Protein AF-A0A0P9PSZ7-F1 (afdb_monomer)

Structure (mmCIF, N/CA/C/O backbone):
data_AF-A0A0P9PSZ7-F1
#
_entry.id   AF-A0A0P9PSZ7-F1
#
loop_
_atom_site.group_PDB
_atom_site.id
_atom_site.type_symbol
_atom_site.label_atom_id
_atom_site.label_alt_id
_atom_site.label_comp_id
_atom_site.label_asym_id
_atom_site.label_entity_id
_atom_site.label_seq_id
_atom_site.pdbx_PDB_ins_code
_atom_site.Cartn_x
_atom_site.Cartn_y
_atom_site.Cartn_z
_atom_site.occupancy
_atom_site.B_iso_or_equiv
_atom_site.auth_seq_id
_atom_site.auth_comp_id
_atom_site.auth_asym_id
_atom_site.auth_atom_id
_atom_site.pdbx_PDB_model_num
ATOM 1 N N . MET A 1 1 ? -0.644 -13.601 -2.479 1.00 75.88 1 MET A N 1
ATOM 2 C CA . ME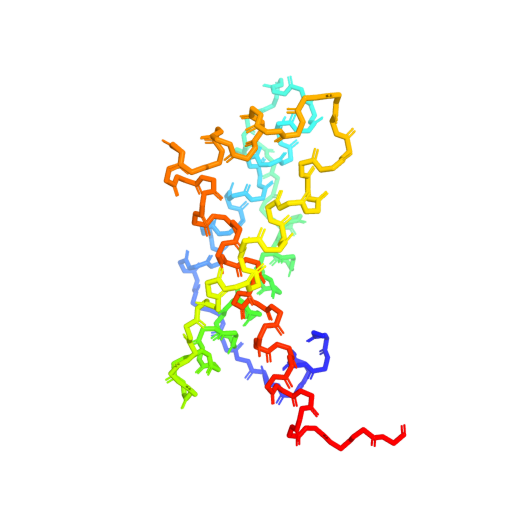T A 1 1 ? 0.078 -12.668 -3.373 1.00 75.88 1 MET A CA 1
ATOM 3 C C . MET A 1 1 ? 1.073 -13.370 -4.291 1.00 75.88 1 MET A C 1
ATOM 5 O O . MET A 1 1 ? 1.033 -13.115 -5.482 1.00 75.88 1 MET A O 1
ATOM 9 N N . ASP A 1 2 ? 1.900 -14.302 -3.814 1.00 80.56 2 ASP A N 1
ATOM 10 C CA . ASP A 1 2 ? 2.932 -14.947 -4.661 1.00 80.56 2 ASP A CA 1
ATOM 11 C C . ASP A 1 2 ? 2.366 -15.714 -5.859 1.00 80.56 2 ASP A C 1
ATOM 13 O O . ASP A 1 2 ? 2.923 -15.662 -6.952 1.00 80.56 2 ASP A O 1
ATOM 17 N N . GLY A 1 3 ? 1.197 -16.337 -5.685 1.00 81.75 3 GLY A N 1
ATOM 18 C CA . GLY A 1 3 ? 0.464 -16.949 -6.792 1.00 81.75 3 GLY A CA 1
ATOM 19 C C . GLY A 1 3 ? 0.053 -15.954 -7.886 1.00 81.75 3 GLY A C 1
ATOM 20 O O . GLY A 1 3 ? 0.066 -16.322 -9.055 1.00 81.75 3 GLY A O 1
ATOM 21 N N . LEU A 1 4 ? -0.249 -14.693 -7.542 1.00 80.06 4 LEU A N 1
ATOM 22 C CA . LEU A 1 4 ? -0.576 -13.662 -8.536 1.00 80.06 4 LEU A CA 1
ATOM 23 C C . LEU A 1 4 ? 0.635 -13.336 -9.408 1.00 80.06 4 LEU A C 1
ATOM 25 O O . LEU A 1 4 ? 0.487 -13.242 -10.620 1.00 80.06 4 LEU A O 1
ATOM 29 N N . LEU A 1 5 ? 1.822 -13.225 -8.812 1.00 84.19 5 LEU A N 1
ATOM 30 C CA . LEU A 1 5 ? 3.064 -12.976 -9.548 1.00 84.19 5 LEU A CA 1
ATOM 31 C C . LEU A 1 5 ? 3.432 -14.144 -10.462 1.00 84.19 5 LEU A C 1
ATOM 33 O O . LEU A 1 5 ? 3.732 -13.946 -11.634 1.00 84.19 5 LEU A O 1
ATOM 37 N N . ALA A 1 6 ? 3.367 -15.371 -9.940 1.00 85.06 6 ALA A N 1
ATOM 38 C CA . ALA A 1 6 ? 3.709 -16.563 -10.710 1.00 85.06 6 ALA A CA 1
ATOM 39 C C . ALA A 1 6 ? 2.747 -16.800 -11.888 1.00 85.06 6 ALA A C 1
ATOM 41 O O . ALA A 1 6 ? 3.174 -17.248 -12.950 1.00 85.06 6 ALA A O 1
ATOM 42 N N . ALA A 1 7 ? 1.457 -16.496 -11.710 1.00 85.31 7 ALA A N 1
ATOM 43 C CA . ALA A 1 7 ? 0.442 -16.659 -12.749 1.00 85.31 7 ALA A CA 1
ATOM 44 C C . ALA A 1 7 ? 0.432 -15.519 -13.783 1.00 85.31 7 ALA A C 1
ATOM 46 O O . ALA A 1 7 ? -0.085 -15.713 -14.882 1.00 85.31 7 ALA A O 1
ATOM 47 N N . ASN A 1 8 ? 0.987 -14.349 -13.449 1.00 83.25 8 ASN A N 1
ATOM 48 C CA . ASN A 1 8 ? 0.942 -13.149 -14.287 1.00 83.25 8 ASN A CA 1
ATOM 49 C C . ASN A 1 8 ? 2.351 -12.560 -14.470 1.00 83.25 8 ASN A C 1
ATOM 51 O O . ASN A 1 8 ? 2.660 -11.520 -13.883 1.00 83.25 8 ASN A O 1
ATOM 55 N N . PRO A 1 9 ? 3.219 -13.195 -15.280 1.00 83.44 9 PRO A N 1
ATOM 56 C CA . PRO A 1 9 ? 4.509 -12.613 -15.617 1.00 83.44 9 PRO A CA 1
ATOM 57 C C . PRO A 1 9 ? 4.289 -11.341 -16.444 1.00 83.44 9 PRO A C 1
ATOM 59 O O . PRO A 1 9 ? 3.752 -11.395 -17.552 1.00 83.44 9 PRO A O 1
ATOM 62 N N . ILE A 1 10 ? 4.703 -10.195 -15.905 1.00 86.94 10 ILE A N 1
ATOM 63 C CA . ILE A 1 10 ? 4.590 -8.892 -16.565 1.00 86.94 10 ILE A CA 1
ATOM 64 C C . ILE A 1 10 ? 5.948 -8.199 -16.620 1.00 86.94 10 ILE A C 1
ATOM 66 O O . ILE A 1 10 ? 6.783 -8.350 -15.732 1.00 86.94 10 ILE A O 1
ATOM 70 N N . GLU A 1 11 ? 6.180 -7.422 -17.675 1.00 88.25 11 GLU A N 1
ATOM 71 C CA . GLU A 1 11 ? 7.374 -6.585 -17.754 1.00 88.25 11 GLU A CA 1
ATOM 72 C C . GLU A 1 11 ? 7.183 -5.311 -16.933 1.00 88.25 11 GLU A C 1
ATOM 74 O O . GLU A 1 11 ? 6.215 -4.568 -17.109 1.00 88.25 11 GLU A O 1
ATOM 79 N N . VAL A 1 12 ? 8.135 -5.039 -16.041 1.00 91.62 12 VAL A N 1
ATOM 80 C CA . VAL A 1 12 ? 8.117 -3.833 -15.213 1.00 91.62 12 VAL A CA 1
ATOM 81 C C . VAL A 1 12 ? 8.705 -2.651 -15.983 1.00 91.62 12 VAL A C 1
ATOM 83 O O . VAL A 1 12 ? 9.865 -2.715 -16.402 1.00 91.62 12 VAL A O 1
ATOM 86 N N . PRO A 1 13 ? 7.979 -1.524 -16.110 1.00 94.19 13 PRO A N 1
ATOM 87 C CA . PRO A 1 13 ? 8.541 -0.306 -16.674 1.00 94.19 13 PRO A CA 1
ATOM 88 C C . PRO A 1 13 ? 9.750 0.169 -15.862 1.00 94.19 13 PRO A C 1
ATOM 90 O O . PRO A 1 13 ? 9.645 0.404 -14.656 1.00 94.19 13 PRO A O 1
ATOM 93 N N . LYS A 1 14 ? 10.888 0.379 -16.534 1.00 93.88 14 LYS A N 1
ATOM 94 C CA . LYS A 1 14 ? 12.160 0.765 -15.898 1.00 93.88 14 LYS A CA 1
ATOM 95 C C . LYS A 1 14 ? 12.029 1.975 -14.965 1.00 93.88 14 LYS A C 1
ATOM 97 O O . LYS A 1 14 ? 12.550 1.950 -13.859 1.00 93.88 14 LYS A O 1
ATOM 102 N N . ALA A 1 15 ? 11.264 2.988 -15.369 1.00 96.00 15 ALA A N 1
ATOM 103 C CA . ALA A 1 15 ? 11.029 4.174 -14.546 1.00 96.00 15 ALA A CA 1
ATOM 104 C C . ALA A 1 15 ? 10.313 3.854 -13.219 1.00 96.00 15 ALA A C 1
ATOM 106 O O . ALA A 1 15 ? 10.626 4.442 -12.187 1.00 96.00 15 ALA A O 1
ATOM 107 N N . LEU A 1 16 ? 9.359 2.915 -13.220 1.00 94.75 16 LEU A N 1
ATOM 108 C CA . LEU A 1 16 ? 8.674 2.498 -11.994 1.00 94.75 16 LEU A CA 1
ATOM 109 C C . LEU A 1 16 ? 9.604 1.687 -11.089 1.00 94.75 16 LEU A C 1
ATOM 111 O O . LEU A 1 16 ? 9.592 1.898 -9.878 1.00 94.75 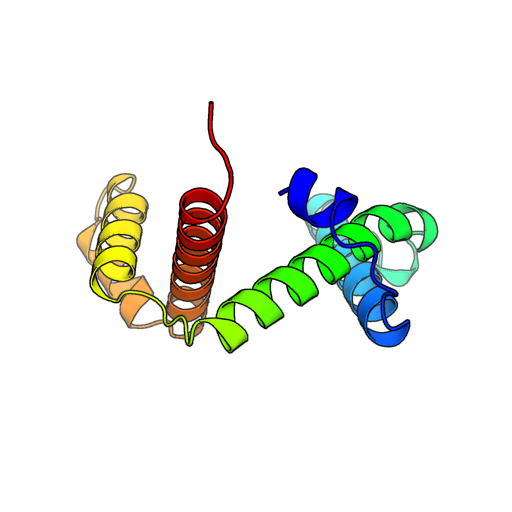16 LEU A O 1
ATOM 115 N N . LEU A 1 17 ? 10.435 0.819 -11.675 1.00 95.88 17 LEU A N 1
ATOM 116 C CA . LEU A 1 17 ? 11.452 0.069 -10.941 1.00 95.88 17 LEU A CA 1
ATOM 117 C C . LEU A 1 17 ? 12.451 1.007 -10.251 1.00 95.88 17 LEU A C 1
ATOM 119 O O . LEU A 1 17 ? 12.668 0.889 -9.050 1.00 95.88 17 LEU A O 1
ATOM 123 N N . GLU A 1 18 ? 13.014 1.969 -10.984 1.00 95.62 18 GLU A N 1
ATOM 124 C CA . GLU A 1 18 ? 13.970 2.947 -10.446 1.00 95.62 18 GLU A CA 1
ATOM 125 C C . GLU A 1 18 ? 13.358 3.786 -9.318 1.00 95.62 18 GLU A C 1
ATOM 127 O O . GLU A 1 18 ? 13.989 4.002 -8.280 1.00 95.62 18 GLU A O 1
ATOM 132 N N . ASN A 1 19 ? 12.106 4.218 -9.484 1.00 96.25 19 ASN A N 1
ATOM 133 C CA . ASN A 1 19 ? 11.381 4.939 -8.442 1.00 96.25 19 ASN A CA 1
ATOM 134 C C . ASN A 1 19 ? 11.209 4.093 -7.175 1.00 96.25 19 ASN A C 1
ATOM 136 O O . ASN A 1 19 ? 11.398 4.604 -6.070 1.00 96.25 19 ASN A O 1
ATOM 140 N 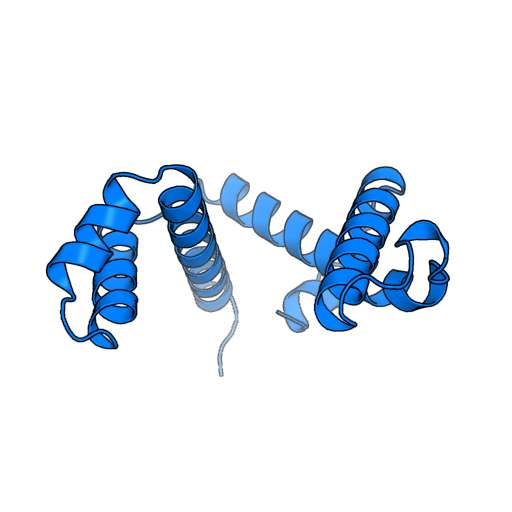N . GLU A 1 20 ? 10.879 2.809 -7.316 1.00 96.62 20 GLU A N 1
ATOM 141 C CA . GLU A 1 20 ? 10.707 1.918 -6.170 1.00 96.62 20 GLU A CA 1
ATOM 142 C C . GLU A 1 20 ? 12.037 1.577 -5.487 1.00 96.62 20 GLU A C 1
ATOM 144 O O . GLU A 1 20 ? 12.111 1.611 -4.260 1.00 96.62 20 GLU A O 1
ATOM 149 N N . VAL A 1 21 ? 13.113 1.357 -6.250 1.00 97.00 21 VAL A N 1
ATOM 150 C CA . VAL A 1 21 ? 14.475 1.211 -5.706 1.00 97.00 21 VAL A CA 1
ATOM 151 C C . VAL A 1 21 ? 14.849 2.433 -4.866 1.00 97.00 21 VAL A C 1
ATOM 153 O O . VAL A 1 21 ? 15.332 2.297 -3.741 1.00 97.00 21 VAL A O 1
ATOM 156 N N . ASN A 1 22 ? 14.582 3.641 -5.366 1.00 95.31 22 ASN A N 1
ATOM 157 C CA . ASN A 1 22 ? 14.866 4.868 -4.624 1.00 95.31 22 ASN A CA 1
ATOM 158 C C . ASN A 1 22 ? 14.021 4.986 -3.347 1.00 95.31 22 ASN A C 1
ATOM 160 O O . ASN A 1 22 ? 14.553 5.382 -2.308 1.00 95.31 22 ASN A O 1
ATOM 164 N N . ARG A 1 23 ? 12.740 4.590 -3.380 1.00 95.12 23 ARG A N 1
ATOM 165 C CA . ARG A 1 23 ? 11.899 4.529 -2.172 1.00 95.12 23 ARG A CA 1
ATOM 166 C C . ARG A 1 23 ? 12.455 3.555 -1.137 1.00 95.12 23 ARG A C 1
ATOM 168 O O . ARG A 1 23 ? 12.575 3.922 0.031 1.00 95.12 23 ARG A O 1
ATOM 175 N N . LEU A 1 24 ? 12.857 2.357 -1.559 1.00 95.12 24 LEU A N 1
ATOM 176 C CA . LEU A 1 24 ? 13.453 1.348 -0.681 1.00 95.12 24 LEU A CA 1
ATOM 177 C C . LEU A 1 24 ? 14.767 1.821 -0.051 1.00 95.12 24 LEU A C 1
ATOM 179 O O . LEU A 1 24 ? 14.981 1.617 1.142 1.00 95.12 24 LEU A O 1
ATOM 183 N N . ARG A 1 25 ? 15.617 2.521 -0.809 1.00 94.38 25 ARG A N 1
ATOM 184 C CA . ARG A 1 25 ? 16.848 3.127 -0.279 1.00 94.38 25 ARG A CA 1
ATOM 185 C C . ARG A 1 25 ? 16.562 4.161 0.806 1.00 94.38 25 ARG A C 1
ATOM 187 O O . ARG A 1 25 ? 17.214 4.148 1.847 1.00 94.38 25 ARG A O 1
ATOM 194 N N . VAL A 1 26 ? 15.587 5.046 0.583 1.00 93.38 26 VAL A N 1
ATOM 195 C CA . VAL A 1 26 ? 15.170 6.041 1.586 1.00 93.38 26 VAL A CA 1
ATOM 196 C C . VAL A 1 26 ? 14.658 5.347 2.848 1.00 93.38 26 VAL A C 1
ATOM 198 O O . VAL A 1 26 ? 15.070 5.706 3.950 1.00 93.38 26 VAL A O 1
ATOM 201 N N . GLN A 1 27 ? 13.822 4.319 2.688 1.00 91.44 27 GLN A N 1
ATOM 202 C CA . GLN A 1 27 ? 13.296 3.529 3.800 1.00 91.44 27 GLN A CA 1
ATOM 203 C C . GLN A 1 27 ? 14.420 2.844 4.593 1.00 91.44 27 GLN A C 1
ATOM 205 O O . GLN A 1 27 ? 14.435 2.907 5.821 1.00 91.44 27 GLN A O 1
ATOM 210 N N . ALA A 1 28 ? 15.390 2.238 3.905 1.00 91.44 28 ALA A N 1
ATOM 211 C CA . ALA A 1 28 ? 16.539 1.603 4.541 1.00 91.44 28 ALA A CA 1
ATOM 212 C C . ALA A 1 28 ? 17.362 2.620 5.349 1.00 91.44 28 ALA A C 1
ATOM 214 O O . ALA A 1 28 ? 17.653 2.393 6.520 1.00 91.44 28 ALA A O 1
ATOM 215 N N . VAL A 1 29 ? 17.677 3.784 4.774 1.00 92.62 29 VAL A N 1
ATOM 216 C CA . VAL A 1 29 ? 18.412 4.849 5.478 1.00 92.62 29 VAL A CA 1
ATOM 217 C C . VAL A 1 29 ? 17.701 5.299 6.755 1.00 92.62 29 VAL A C 1
ATOM 219 O O . VAL A 1 29 ? 18.355 5.490 7.782 1.00 92.62 29 VAL A O 1
ATOM 222 N N . GLN A 1 30 ? 16.375 5.447 6.713 1.00 89.31 30 GLN A N 1
ATOM 223 C CA . GLN A 1 30 ? 15.581 5.812 7.889 1.00 89.31 30 GLN A CA 1
ATOM 224 C C . GLN A 1 30 ? 15.681 4.751 8.995 1.00 89.31 30 GLN A C 1
ATOM 226 O O . GLN A 1 30 ? 15.809 5.107 10.165 1.00 89.31 30 GLN A O 1
ATOM 231 N N . GLN A 1 31 ? 15.702 3.464 8.638 1.00 87.56 31 GLN A N 1
ATOM 232 C CA . GLN A 1 31 ? 15.867 2.362 9.594 1.00 87.56 31 GLN A CA 1
ATOM 233 C C . GLN A 1 31 ? 17.272 2.310 10.213 1.00 87.56 31 GLN A C 1
ATOM 235 O O . GLN A 1 31 ? 17.408 1.988 11.391 1.00 87.56 31 GLN A O 1
ATOM 240 N N . PHE A 1 32 ? 18.313 2.668 9.455 1.00 84.19 32 PHE A N 1
ATOM 241 C CA . PHE A 1 32 ? 19.705 2.699 9.927 1.00 84.19 32 PHE A CA 1
ATOM 242 C C . PHE A 1 32 ? 20.111 4.023 10.605 1.00 84.19 32 PHE A C 1
ATOM 244 O O . PHE A 1 32 ? 21.295 4.252 10.860 1.00 84.19 32 PHE A O 1
ATOM 251 N N . GLY A 1 33 ? 19.153 4.904 10.916 1.00 78.00 33 GLY A N 1
ATOM 252 C CA . GLY A 1 33 ? 19.401 6.125 11.690 1.00 78.00 33 GLY A CA 1
ATOM 253 C C . GLY A 1 33 ? 19.965 7.306 10.891 1.00 78.00 33 GLY A C 1
ATOM 254 O O . GLY A 1 33 ? 20.536 8.215 11.484 1.00 78.00 33 GLY A O 1
ATOM 255 N N . GLY A 1 34 ? 19.822 7.321 9.561 1.00 77.31 34 GLY A N 1
ATOM 256 C CA . GLY A 1 34 ? 20.026 8.527 8.744 1.00 77.31 34 GLY A CA 1
ATOM 257 C C . GLY A 1 34 ? 21.476 8.951 8.470 1.00 77.31 34 GLY A C 1
ATOM 258 O O . GLY A 1 34 ? 21.689 9.949 7.788 1.00 77.31 34 GLY A O 1
ATOM 259 N N . ASN A 1 35 ? 22.475 8.208 8.955 1.00 82.31 35 ASN A N 1
ATOM 260 C CA . ASN A 1 35 ? 23.895 8.561 8.783 1.00 82.31 35 ASN A CA 1
ATOM 261 C C . ASN A 1 35 ? 24.463 8.260 7.382 1.00 82.31 35 ASN A C 1
ATOM 263 O O . ASN A 1 35 ? 25.589 8.654 7.080 1.00 82.31 35 ASN A O 1
ATOM 267 N N . ILE A 1 36 ? 23.710 7.555 6.537 1.00 85.62 36 ILE A N 1
ATOM 268 C CA . ILE A 1 36 ? 24.093 7.182 5.170 1.00 85.62 36 ILE A CA 1
ATOM 269 C C . ILE A 1 36 ? 23.104 7.846 4.216 1.00 85.62 36 ILE A C 1
ATOM 271 O O . ILE A 1 36 ? 21.908 7.877 4.498 1.00 85.62 36 ILE A O 1
ATOM 275 N N . LYS A 1 37 ? 23.569 8.380 3.084 1.00 88.38 37 LYS A N 1
ATOM 276 C CA . LYS A 1 37 ? 22.650 8.920 2.075 1.00 88.38 37 LYS A CA 1
ATOM 277 C C . LYS A 1 37 ? 22.062 7.788 1.212 1.00 88.38 37 LYS A C 1
ATOM 279 O O . LYS A 1 37 ? 22.778 6.831 0.921 1.00 88.38 37 LYS A O 1
ATOM 284 N N . PRO A 1 38 ? 20.796 7.876 0.761 1.00 87.44 38 PRO A N 1
ATOM 285 C CA . PRO A 1 38 ? 20.144 6.795 0.007 1.00 87.44 38 PRO A CA 1
ATOM 286 C C . PRO A 1 38 ? 20.892 6.351 -1.258 1.00 87.44 38 PRO A C 1
ATOM 288 O O . PRO A 1 38 ? 20.913 5.168 -1.583 1.00 87.44 38 PRO A O 1
ATOM 291 N N . ASP A 1 39 ? 21.535 7.286 -1.955 1.00 89.12 39 ASP A N 1
ATOM 292 C CA . ASP A 1 39 ? 22.331 7.063 -3.166 1.00 89.12 39 ASP A CA 1
ATOM 293 C C . ASP A 1 39 ? 23.624 6.271 -2.918 1.00 89.12 39 ASP A C 1
ATOM 295 O O . ASP A 1 39 ? 24.170 5.684 -3.849 1.00 89.12 39 ASP A O 1
ATOM 299 N N . GLN A 1 40 ? 24.094 6.211 -1.669 1.00 89.19 40 GLN A N 1
ATOM 300 C CA . GLN A 1 40 ? 25.272 5.431 -1.284 1.00 89.19 40 GLN A CA 1
ATOM 301 C C . GLN A 1 40 ? 24.970 3.935 -1.123 1.00 89.19 40 GLN A C 1
ATOM 303 O O . GLN A 1 40 ? 25.900 3.133 -1.049 1.00 89.19 40 GLN A O 1
ATOM 308 N N . LEU A 1 41 ? 23.693 3.545 -1.061 1.00 89.81 41 LEU A N 1
ATOM 309 C CA . LEU A 1 41 ? 23.292 2.144 -1.005 1.00 89.81 41 LEU A CA 1
ATOM 310 C C . LEU A 1 41 ? 23.202 1.579 -2.435 1.00 89.81 41 LEU A C 1
ATOM 312 O O . LEU A 1 41 ? 22.459 2.140 -3.242 1.00 89.81 41 LEU A O 1
ATOM 316 N N . PRO A 1 42 ? 23.899 0.482 -2.784 1.00 93.00 42 PRO A N 1
ATOM 317 C CA . PRO A 1 42 ? 23.829 -0.110 -4.126 1.00 93.00 42 PRO A CA 1
ATOM 318 C C . PRO A 1 42 ? 22.389 -0.440 -4.548 1.00 93.00 42 PRO A C 1
ATOM 320 O O . PRO A 1 42 ? 21.586 -0.876 -3.723 1.00 93.00 42 PRO A O 1
ATOM 323 N N . ALA A 1 43 ? 22.038 -0.170 -5.809 1.00 91.56 43 ALA A N 1
ATOM 324 C CA . ALA A 1 43 ? 20.665 -0.322 -6.315 1.00 91.56 43 ALA A CA 1
ATOM 325 C C . ALA A 1 43 ? 20.269 -1.796 -6.367 1.00 91.56 43 ALA A C 1
ATOM 327 O O . ALA A 1 43 ? 19.149 -2.158 -6.016 1.00 91.56 43 ALA A O 1
ATOM 328 N N . GLU A 1 44 ? 21.240 -2.627 -6.729 1.00 93.38 44 GLU A N 1
ATOM 329 C CA . GLU A 1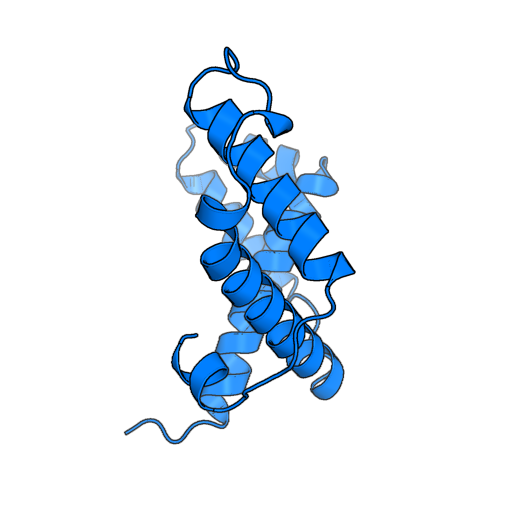 44 ? 21.157 -4.065 -6.937 1.00 93.38 44 GLU A CA 1
ATOM 330 C C . GLU A 1 44 ? 20.656 -4.794 -5.683 1.00 93.38 44 GLU A C 1
ATOM 332 O O . GLU A 1 44 ? 20.010 -5.832 -5.785 1.00 93.38 44 GLU A O 1
ATOM 337 N N . LEU A 1 45 ? 20.885 -4.222 -4.493 1.00 93.38 45 LEU A N 1
ATOM 338 C CA . LEU A 1 45 ? 20.363 -4.750 -3.228 1.00 93.38 45 LEU A CA 1
ATOM 339 C C . LEU A 1 45 ? 18.834 -4.676 -3.133 1.00 93.38 45 LEU A C 1
ATOM 341 O O . LEU A 1 45 ? 18.232 -5.418 -2.361 1.00 93.38 45 LEU A O 1
ATOM 345 N N . PHE A 1 46 ? 18.211 -3.772 -3.888 1.00 95.75 46 PHE A N 1
ATOM 346 C CA . PHE A 1 46 ? 16.781 -3.486 -3.832 1.00 95.75 46 PHE A CA 1
ATOM 347 C C . PHE A 1 46 ? 16.049 -3.860 -5.118 1.00 95.75 46 PHE A C 1
ATOM 349 O O . PHE A 1 46 ? 14.824 -3.876 -5.103 1.00 95.75 46 PHE A O 1
ATOM 356 N N . GLU A 1 47 ? 16.751 -4.155 -6.215 1.00 94.06 47 GLU A N 1
ATOM 357 C CA . GLU A 1 47 ? 16.134 -4.378 -7.528 1.00 94.06 47 GLU A CA 1
ATOM 358 C C . GLU A 1 47 ? 15.095 -5.503 -7.522 1.00 94.06 47 GLU A C 1
ATOM 360 O O . GLU A 1 47 ? 13.981 -5.291 -7.994 1.00 94.06 47 GLU A O 1
ATOM 365 N N . GLU A 1 48 ? 15.399 -6.670 -6.945 1.00 93.69 48 GLU A N 1
ATOM 366 C CA . GLU A 1 48 ? 14.429 -7.774 -6.900 1.00 93.69 48 GLU A CA 1
ATOM 367 C C . GLU A 1 48 ? 13.195 -7.430 -6.060 1.00 93.69 48 GLU A C 1
ATOM 369 O O . GLU A 1 48 ? 12.058 -7.677 -6.470 1.00 93.69 48 GLU A O 1
ATOM 374 N N . GLN A 1 49 ? 13.405 -6.820 -4.891 1.00 94.38 49 GLN A N 1
ATOM 375 C CA . GLN A 1 49 ? 12.307 -6.410 -4.019 1.00 94.38 49 GLN A CA 1
ATOM 376 C C . GLN A 1 49 ? 11.453 -5.322 -4.681 1.00 94.38 49 GLN A C 1
ATOM 378 O O . GLN A 1 49 ? 10.223 -5.390 -4.635 1.00 94.38 49 GLN A O 1
ATOM 383 N N . ALA A 1 50 ? 12.095 -4.336 -5.305 1.00 95.56 50 ALA A N 1
ATOM 384 C CA . ALA A 1 50 ? 11.442 -3.259 -6.029 1.00 95.56 50 ALA A CA 1
ATOM 385 C C . ALA A 1 50 ? 10.621 -3.811 -7.192 1.00 95.56 50 ALA A C 1
ATOM 387 O O . ALA A 1 50 ? 9.445 -3.476 -7.327 1.00 95.56 50 ALA A O 1
ATOM 388 N N . LYS A 1 51 ? 11.206 -4.715 -7.985 1.00 94.44 51 LYS A N 1
ATOM 389 C CA . LYS A 1 51 ? 10.528 -5.378 -9.098 1.00 94.44 51 LYS A CA 1
ATOM 390 C C . LYS A 1 51 ? 9.270 -6.086 -8.614 1.00 94.44 51 LYS A C 1
ATOM 392 O O . LYS A 1 51 ? 8.187 -5.777 -9.099 1.00 94.44 51 LYS A O 1
ATOM 397 N N . ARG A 1 52 ? 9.387 -6.924 -7.581 1.00 92.94 52 ARG A N 1
ATOM 398 C CA . ARG A 1 52 ? 8.251 -7.643 -6.990 1.00 92.94 52 ARG A CA 1
ATOM 399 C C . ARG A 1 52 ? 7.135 -6.705 -6.521 1.00 92.94 52 ARG A C 1
ATOM 401 O O . ARG A 1 52 ? 5.960 -6.993 -6.737 1.00 92.94 52 ARG A O 1
ATOM 408 N N . ARG A 1 53 ? 7.484 -5.583 -5.881 1.00 93.69 53 ARG A N 1
ATOM 409 C CA . ARG A 1 53 ? 6.508 -4.582 -5.415 1.00 93.69 53 ARG A CA 1
ATOM 410 C C . ARG A 1 53 ? 5.807 -3.876 -6.567 1.00 93.69 53 ARG A C 1
ATOM 412 O O . ARG A 1 53 ? 4.593 -3.705 -6.515 1.00 93.69 53 ARG A O 1
ATOM 419 N N . VAL A 1 54 ? 6.549 -3.487 -7.602 1.00 94.88 54 VAL A N 1
ATOM 420 C CA . VAL A 1 54 ? 5.956 -2.839 -8.774 1.00 94.88 54 VAL A CA 1
ATOM 421 C C . VAL A 1 54 ? 5.055 -3.812 -9.530 1.00 94.88 54 VAL A C 1
ATOM 423 O O . VAL A 1 54 ? 3.945 -3.431 -9.886 1.00 94.88 54 VAL A O 1
ATOM 426 N N . GLU A 1 55 ? 5.473 -5.065 -9.722 1.00 93.50 55 GLU A N 1
ATOM 427 C CA . GLU A 1 55 ? 4.642 -6.085 -10.373 1.00 93.50 55 GLU A CA 1
ATOM 428 C C . GLU A 1 55 ? 3.322 -6.293 -9.627 1.00 93.50 55 GLU A C 1
ATOM 430 O O . GLU A 1 55 ? 2.252 -6.199 -10.227 1.00 93.50 55 GLU A O 1
ATOM 435 N N . LEU A 1 56 ? 3.382 -6.497 -8.306 1.00 91.31 56 LEU A N 1
ATOM 436 C CA . LEU A 1 56 ? 2.180 -6.629 -7.481 1.00 91.31 56 LEU A CA 1
ATOM 437 C C . LEU A 1 56 ? 1.295 -5.388 -7.571 1.00 91.31 56 LEU A C 1
ATOM 439 O O . LEU A 1 56 ? 0.094 -5.523 -7.783 1.00 91.31 56 LEU A O 1
ATOM 443 N N . GLY A 1 57 ? 1.875 -4.192 -7.457 1.00 91.12 57 GLY A N 1
ATOM 444 C CA . GLY A 1 57 ? 1.126 -2.941 -7.541 1.00 91.12 57 GLY A CA 1
ATOM 445 C C . GLY A 1 57 ? 0.397 -2.778 -8.877 1.00 91.12 57 GLY A C 1
ATOM 446 O O . GLY A 1 5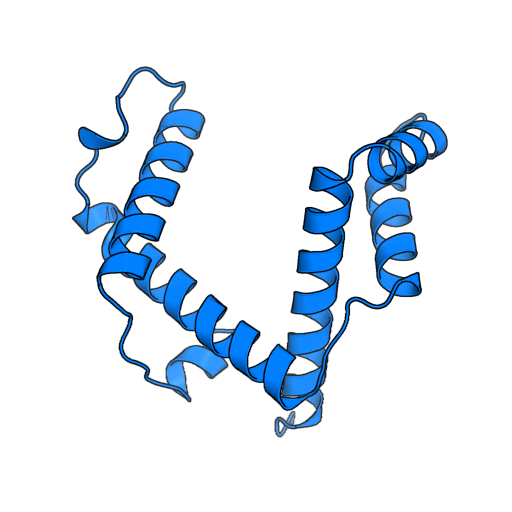7 ? -0.755 -2.351 -8.894 1.00 91.12 57 GLY A O 1
ATOM 447 N N . LEU A 1 58 ? 1.027 -3.169 -9.988 1.00 92.69 58 LEU A N 1
ATOM 448 C CA . LEU A 1 58 ? 0.413 -3.136 -11.318 1.00 92.69 58 LEU A CA 1
ATOM 449 C C . LEU A 1 58 ? -0.730 -4.149 -11.451 1.00 92.69 58 LEU A C 1
ATOM 451 O O . LEU A 1 58 ? -1.791 -3.797 -11.964 1.00 92.69 58 LEU A O 1
ATOM 455 N N . ILE A 1 59 ? -0.544 -5.377 -10.957 1.00 91.00 59 ILE A N 1
ATOM 456 C CA . ILE A 1 59 ? -1.591 -6.410 -10.969 1.00 91.00 59 ILE A CA 1
ATOM 457 C C . ILE A 1 59 ? -2.785 -5.961 -10.120 1.00 91.00 59 ILE A C 1
ATOM 459 O O . ILE A 1 59 ? -3.921 -6.007 -10.585 1.00 91.00 59 ILE A O 1
ATOM 463 N N . VAL A 1 60 ? -2.537 -5.487 -8.897 1.00 90.56 60 VAL A N 1
ATOM 464 C CA . VAL A 1 60 ? -3.578 -4.985 -7.987 1.00 90.56 60 VAL A CA 1
ATOM 465 C C . VAL A 1 60 ? -4.331 -3.820 -8.627 1.00 90.56 60 VAL A C 1
ATOM 467 O O . VAL A 1 60 ? -5.560 -3.835 -8.646 1.00 90.56 60 VAL A O 1
ATOM 470 N N . ALA A 1 61 ? -3.623 -2.848 -9.209 1.00 91.62 61 ALA A N 1
ATOM 471 C CA . ALA A 1 61 ? -4.244 -1.710 -9.885 1.00 91.62 61 ALA A CA 1
ATOM 472 C C . ALA A 1 61 ? -5.133 -2.140 -11.062 1.00 91.62 61 ALA A C 1
ATOM 474 O O . ALA A 1 61 ? -6.217 -1.584 -11.252 1.00 91.62 61 ALA A O 1
ATOM 475 N N . GLU A 1 62 ? -4.709 -3.144 -11.831 1.00 91.81 62 GLU A N 1
ATOM 476 C CA . GLU A 1 62 ? -5.515 -3.681 -12.926 1.00 91.81 62 GLU A CA 1
ATOM 477 C C . GLU A 1 62 ? -6.760 -4.414 -12.408 1.00 91.81 62 GLU A C 1
ATOM 479 O O . GLU A 1 62 ? -7.841 -4.212 -12.954 1.00 91.81 62 GLU A O 1
ATOM 484 N N . VAL A 1 63 ? -6.667 -5.181 -11.315 1.00 91.88 63 VAL A N 1
ATOM 485 C CA . VAL A 1 63 ? -7.841 -5.813 -10.682 1.00 91.88 63 VAL A CA 1
ATOM 486 C C . VAL A 1 63 ? -8.824 -4.754 -10.177 1.00 91.88 63 VAL A C 1
ATOM 488 O O . VAL A 1 63 ? -10.012 -4.831 -10.487 1.00 91.88 63 VAL A O 1
ATOM 491 N N . VAL A 1 64 ? -8.345 -3.727 -9.465 1.00 93.44 64 VAL A N 1
ATOM 492 C CA . VAL A 1 64 ? -9.180 -2.599 -9.011 1.00 9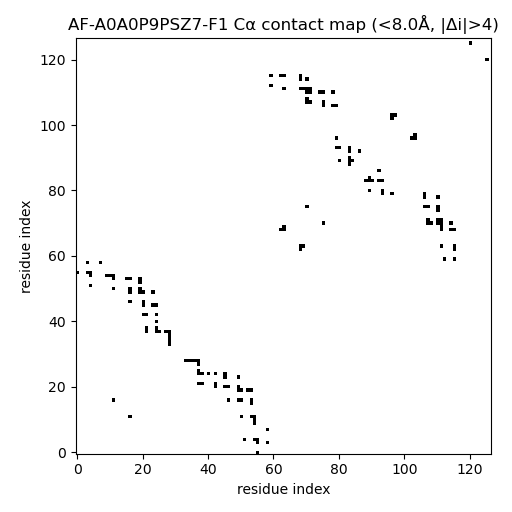3.44 64 VAL A CA 1
ATOM 493 C C . VAL A 1 64 ? -9.936 -1.986 -10.183 1.00 93.44 64 VAL A C 1
ATOM 495 O O . VAL A 1 64 ? -11.148 -1.796 -10.108 1.00 93.44 64 VAL A O 1
ATOM 498 N N . LYS A 1 65 ? -9.235 -1.719 -11.287 1.00 94.06 65 LYS A N 1
ATOM 499 C CA . LYS A 1 65 ? -9.821 -1.126 -12.488 1.00 94.06 65 LYS A CA 1
ATOM 500 C C . LYS A 1 65 ? -10.830 -2.054 -13.168 1.00 94.06 65 LYS A C 1
ATOM 502 O O . LYS A 1 65 ? -11.896 -1.590 -13.561 1.00 94.06 65 LYS A O 1
ATOM 507 N N . GLN A 1 66 ? -10.512 -3.338 -13.326 1.00 93.50 66 GLN A N 1
ATOM 508 C CA . GLN A 1 66 ? -11.380 -4.305 -14.007 1.00 93.50 66 GLN A CA 1
ATOM 509 C C . GLN A 1 66 ? -12.694 -4.550 -13.263 1.00 93.50 66 GLN A C 1
ATOM 511 O O . GLN A 1 66 ? -13.718 -4.782 -13.905 1.00 93.50 66 GLN A O 1
ATOM 516 N N . PHE A 1 67 ? -12.674 -4.485 -11.931 1.00 93.31 67 PHE A N 1
ATOM 517 C CA . PHE A 1 67 ? -13.845 -4.734 -11.089 1.00 93.31 67 PHE A CA 1
ATOM 518 C C . PHE A 1 67 ? -14.471 -3.459 -10.498 1.00 93.31 67 PHE A C 1
ATOM 520 O O . PHE A 1 67 ? -15.368 -3.576 -9.669 1.00 93.31 67 PHE A O 1
ATOM 527 N N . ASP A 1 68 ? -14.029 -2.266 -10.925 1.00 94.12 68 ASP A N 1
ATOM 528 C CA . ASP A 1 68 ? -14.439 -0.951 -10.383 1.00 94.12 68 ASP A CA 1
ATOM 529 C C . ASP A 1 68 ? -14.442 -0.926 -8.843 1.00 94.12 68 ASP A C 1
ATOM 531 O O . ASP A 1 68 ? -15.381 -0.450 -8.197 1.00 94.12 68 ASP A O 1
ATOM 535 N N . LEU A 1 69 ? -13.395 -1.497 -8.238 1.00 95.12 69 LEU A N 1
ATOM 536 C CA . LEU A 1 69 ? -13.305 -1.593 -6.787 1.00 95.12 69 LEU A CA 1
ATOM 537 C C . LEU A 1 69 ? -13.080 -0.207 -6.191 1.00 95.12 69 LEU A C 1
ATOM 539 O O . LEU A 1 69 ? -12.213 0.558 -6.619 1.00 95.12 69 LEU A O 1
ATOM 543 N N . LY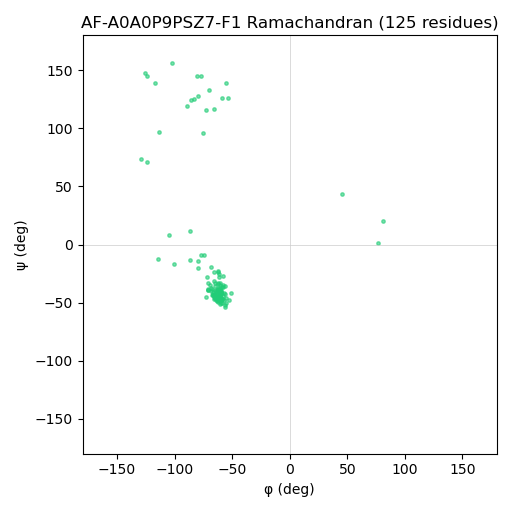S A 1 70 ? -13.853 0.094 -5.152 1.00 95.06 70 LYS A N 1
ATOM 544 C CA . LYS A 1 70 ? -13.709 1.295 -4.333 1.00 95.06 70 LYS A CA 1
ATOM 545 C C . LYS A 1 70 ? -13.538 0.861 -2.882 1.00 95.06 70 LYS A C 1
ATOM 547 O O . LYS A 1 70 ? -14.164 -0.136 -2.505 1.00 95.06 70 LYS A O 1
ATOM 552 N N . PRO A 1 71 ? -12.723 1.585 -2.092 1.00 94.44 71 PRO A N 1
ATOM 553 C CA . PRO A 1 71 ? -12.614 1.321 -0.667 1.00 94.44 71 PRO A CA 1
ATOM 554 C C . PRO A 1 71 ? -14.006 1.339 -0.035 1.00 94.44 71 PRO A C 1
ATOM 556 O O . PRO A 1 71 ? -14.753 2.302 -0.208 1.00 94.44 71 PRO A O 1
ATOM 559 N N . ASP A 1 72 ? -14.356 0.269 0.667 1.00 97.06 72 ASP A N 1
ATOM 560 C CA . ASP A 1 72 ? -15.603 0.192 1.414 1.00 97.06 72 ASP A CA 1
ATOM 561 C C . ASP A 1 72 ? -15.509 1.084 2.661 1.00 97.06 72 ASP A C 1
ATOM 563 O O . ASP A 1 72 ? -14.699 0.847 3.559 1.00 97.06 72 ASP A O 1
ATOM 567 N N . ASP A 1 73 ? -16.342 2.125 2.724 1.00 95.62 73 ASP A N 1
ATOM 568 C CA . ASP A 1 73 ? -16.316 3.102 3.818 1.00 95.62 73 ASP A CA 1
ATOM 569 C C . ASP A 1 73 ? -16.619 2.484 5.196 1.00 95.62 73 ASP A C 1
ATOM 571 O O . ASP A 1 73 ? -16.154 2.999 6.220 1.00 95.62 73 ASP A O 1
ATOM 575 N N . ALA A 1 74 ? -17.391 1.393 5.253 1.00 97.19 74 ALA A N 1
ATOM 576 C CA . ALA A 1 74 ? -17.671 0.695 6.502 1.00 97.19 74 ALA A CA 1
ATOM 577 C C . ALA A 1 74 ? -16.433 -0.074 6.978 1.00 97.19 74 ALA A C 1
ATOM 579 O O . ALA A 1 74 ? -16.054 0.080 8.140 1.00 97.19 74 ALA A O 1
ATOM 580 N N . ARG A 1 75 ? -15.744 -0.792 6.080 1.00 97.44 75 ARG A N 1
ATOM 581 C CA . ARG A 1 75 ? -14.461 -1.454 6.391 1.00 97.44 75 ARG A CA 1
ATOM 582 C C . ARG A 1 75 ? -13.376 -0.450 6.773 1.00 97.44 75 ARG A C 1
ATOM 584 O O . ARG A 1 75 ? -12.631 -0.688 7.716 1.00 97.44 75 ARG A O 1
ATOM 591 N N . VAL A 1 76 ? -13.315 0.706 6.105 1.00 96.88 76 VAL A N 1
ATOM 592 C CA . VAL A 1 76 ? -12.396 1.800 6.477 1.00 96.88 76 VAL A CA 1
ATOM 593 C C . VAL A 1 76 ? -12.659 2.262 7.904 1.00 96.88 76 VAL A C 1
ATOM 595 O O . VAL A 1 76 ? -11.726 2.414 8.691 1.00 96.88 76 VAL A O 1
ATOM 598 N N . ARG A 1 77 ? -13.927 2.477 8.267 1.00 95.81 77 ARG A N 1
ATOM 599 C CA . ARG A 1 77 ? -14.285 2.878 9.629 1.00 95.81 77 ARG A CA 1
ATOM 600 C C . ARG A 1 77 ? -13.922 1.805 10.652 1.00 95.81 77 ARG A C 1
ATOM 602 O O . ARG A 1 77 ? -13.384 2.158 11.698 1.00 95.81 77 ARG A O 1
ATOM 609 N N . GLU A 1 78 ? -14.228 0.546 10.360 1.00 96.94 78 GLU A N 1
ATOM 610 C CA . GLU A 1 78 ? -13.922 -0.597 11.224 1.00 96.94 78 GLU A CA 1
ATOM 611 C C . GLU A 1 78 ? -12.415 -0.715 11.466 1.00 96.94 78 GLU A C 1
ATOM 613 O O . GLU A 1 78 ? -11.982 -0.749 12.616 1.00 96.94 78 GLU A O 1
ATOM 618 N N . MET A 1 79 ? -11.607 -0.629 10.408 1.00 96.25 79 MET A N 1
ATOM 619 C CA . MET A 1 79 ? -10.150 -0.668 10.511 1.00 96.25 79 MET A CA 1
ATOM 620 C C . MET A 1 79 ? -9.599 0.489 11.355 1.00 96.25 79 MET A C 1
ATOM 622 O O . MET A 1 79 ? -8.757 0.272 12.223 1.00 96.25 79 MET A O 1
ATOM 626 N N . ILE A 1 80 ? -10.102 1.718 11.180 1.00 96.12 80 ILE A N 1
ATOM 627 C CA . ILE A 1 80 ? -9.695 2.860 12.023 1.00 96.12 80 ILE A CA 1
ATOM 628 C C . ILE A 1 80 ? -10.039 2.601 13.494 1.00 96.12 80 ILE A C 1
ATOM 630 O O . ILE A 1 80 ? -9.246 2.928 14.378 1.00 96.12 80 ILE A O 1
ATOM 634 N N . GLN A 1 81 ? -11.214 2.032 13.771 1.00 95.56 81 GLN A N 1
ATOM 635 C CA . GLN A 1 81 ? -11.629 1.695 15.133 1.00 95.56 81 GLN A CA 1
ATOM 636 C C . GLN A 1 81 ? -10.737 0.610 15.741 1.00 95.56 81 GLN A C 1
ATOM 638 O O . GLN A 1 81 ? -10.328 0.745 16.894 1.00 95.56 81 GLN A O 1
ATOM 643 N N . GLU A 1 82 ? -10.389 -0.419 14.970 1.00 95.38 82 GLU A N 1
ATOM 644 C CA . GLU A 1 82 ? -9.476 -1.478 15.393 1.00 95.38 82 GLU A CA 1
ATOM 645 C C . GLU A 1 82 ? -8.085 -0.917 15.705 1.00 95.38 82 GLU A C 1
ATOM 647 O O . GLU A 1 82 ? -7.573 -1.120 16.808 1.00 95.38 82 GLU A O 1
ATOM 652 N N . MET A 1 83 ? -7.511 -0.117 14.801 1.00 92.94 83 MET A N 1
ATOM 653 C CA . MET A 1 83 ? -6.215 0.537 15.009 1.00 92.94 83 MET A CA 1
ATOM 654 C C . MET A 1 83 ? -6.226 1.452 16.240 1.00 92.94 83 MET A C 1
ATOM 656 O O . MET A 1 83 ? -5.258 1.488 17.000 1.00 92.94 83 MET A O 1
ATOM 660 N N . ALA A 1 84 ? -7.321 2.182 16.463 1.00 95.50 84 ALA A N 1
ATOM 661 C CA . ALA A 1 84 ? -7.474 3.065 17.612 1.00 95.50 84 ALA A CA 1
ATOM 662 C C . ALA A 1 84 ? -7.666 2.309 18.937 1.00 95.50 84 ALA A C 1
ATOM 664 O O . ALA A 1 84 ? -7.282 2.828 19.984 1.00 95.50 84 ALA A O 1
ATOM 665 N N . SER A 1 85 ? -8.222 1.093 18.911 1.00 95.56 85 SER A N 1
ATOM 666 C CA . SER A 1 85 ? -8.550 0.310 20.113 1.00 95.56 85 SER A CA 1
ATOM 667 C C . SER A 1 85 ? -7.335 -0.049 20.976 1.00 95.56 85 SER A C 1
ATOM 669 O O . SER A 1 85 ? -7.471 -0.257 22.180 1.00 95.56 85 SER A O 1
ATOM 671 N N . ALA A 1 86 ? -6.139 -0.066 20.381 1.00 94.25 86 ALA A N 1
ATOM 672 C CA . ALA A 1 86 ? -4.882 -0.314 21.081 1.00 94.25 86 ALA A CA 1
ATOM 673 C C . ALA A 1 86 ? -4.405 0.875 21.944 1.00 94.25 86 ALA A C 1
ATOM 675 O O . ALA A 1 86 ? -3.448 0.737 22.708 1.00 94.25 86 ALA A O 1
ATOM 676 N N . TYR A 1 87 ? -5.044 2.043 21.829 1.00 94.56 87 TYR A N 1
ATOM 677 C CA . TYR A 1 87 ? -4.656 3.271 22.520 1.00 94.56 87 TYR A CA 1
ATOM 678 C C . TYR A 1 87 ? -5.553 3.561 23.728 1.00 94.56 87 TYR A C 1
ATOM 680 O O . TYR A 1 87 ? -6.705 3.145 23.793 1.00 94.56 87 TYR A O 1
ATOM 688 N N . GLN A 1 88 ? -5.027 4.330 24.687 1.00 94.31 88 GLN A N 1
ATOM 689 C CA . GLN A 1 88 ? -5.765 4.719 25.899 1.00 94.31 88 GLN A CA 1
ATOM 690 C C . GLN A 1 88 ? -6.966 5.630 25.603 1.00 94.31 88 GLN A C 1
ATOM 692 O O . GLN A 1 88 ? -7.967 5.574 26.310 1.00 94.31 88 GLN A O 1
ATOM 697 N N . GLU A 1 89 ? -6.869 6.451 24.555 1.00 95.31 89 GLU A N 1
ATOM 698 C CA . GLU A 1 89 ? -7.898 7.414 24.148 1.00 95.31 89 GLU A CA 1
ATOM 699 C C . GLU A 1 89 ? -8.315 7.158 22.686 1.00 95.31 89 GLU A C 1
ATOM 701 O O . GLU A 1 89 ? -7.977 7.941 21.791 1.00 95.31 89 GLU A O 1
ATOM 706 N N . PRO A 1 90 ? -9.032 6.052 22.404 1.00 95.38 90 PRO A N 1
ATOM 707 C CA . PRO A 1 90 ? -9.327 5.612 21.039 1.00 95.38 90 PRO A CA 1
ATOM 708 C C . PRO A 1 90 ? -10.099 6.668 20.239 1.00 95.38 90 PRO A C 1
ATOM 710 O O . PRO A 1 90 ? -9.825 6.888 19.064 1.00 95.38 90 PRO A O 1
ATOM 713 N N . GLU A 1 91 ? -11.013 7.397 20.878 1.00 95.50 91 GLU A N 1
ATOM 714 C CA . GLU A 1 91 ? -11.812 8.448 20.237 1.00 95.50 91 GLU A CA 1
ATOM 715 C C . GLU A 1 91 ? -10.951 9.585 19.664 1.00 95.50 91 GLU A C 1
ATOM 717 O O . GLU A 1 91 ? -11.238 10.098 18.578 1.00 95.50 91 GLU A O 1
ATOM 722 N N . GLN A 1 92 ? -9.867 9.958 20.353 1.00 95.69 92 GLN A N 1
ATOM 723 C CA . GLN A 1 92 ? -8.946 10.988 19.869 1.00 95.69 92 GLN A CA 1
ATOM 724 C C . GLN A 1 92 ? -8.136 10.495 18.671 1.00 95.69 92 GLN A C 1
ATOM 726 O O . GLN A 1 92 ? -7.928 11.251 17.722 1.00 95.69 92 GLN A O 1
ATOM 731 N N . VAL A 1 93 ? -7.731 9.223 18.682 1.00 94.56 93 VAL A N 1
ATOM 732 C CA . VAL A 1 93 ? -7.017 8.592 17.565 1.00 94.56 93 VAL A CA 1
ATOM 733 C C . VAL A 1 93 ? -7.916 8.514 16.334 1.00 94.56 93 VAL A C 1
ATOM 735 O O . VAL A 1 93 ? -7.512 8.937 15.252 1.00 94.56 93 VAL A O 1
ATOM 738 N N . VAL A 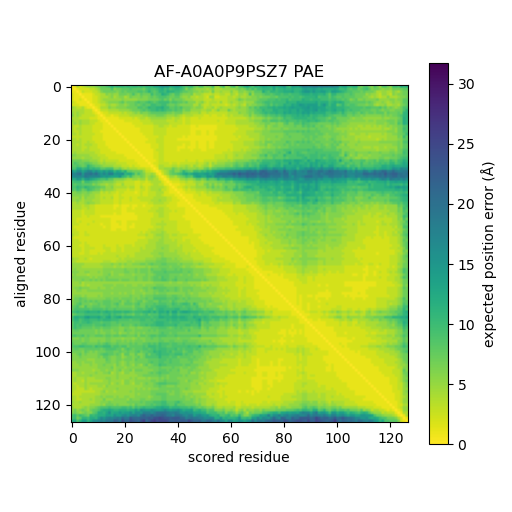1 94 ? -9.167 8.074 16.497 1.00 96.00 94 VAL A N 1
ATOM 739 C CA . VAL A 1 94 ? -10.168 8.069 15.420 1.00 96.00 94 VAL A CA 1
ATOM 740 C C . VAL A 1 94 ? -10.328 9.478 14.838 1.00 96.00 94 VAL A C 1
ATOM 742 O O . VAL A 1 94 ? -10.220 9.669 13.627 1.00 96.00 94 VAL A O 1
ATOM 745 N N . ALA A 1 95 ? -10.534 10.490 15.687 1.00 96.06 95 ALA A N 1
ATOM 746 C CA . ALA A 1 95 ? -10.681 11.873 15.241 1.00 96.06 95 ALA A CA 1
ATOM 747 C C . ALA A 1 95 ? -9.426 12.414 14.532 1.00 96.06 95 ALA A C 1
ATOM 749 O O . ALA A 1 95 ? -9.549 13.231 13.617 1.00 96.06 95 ALA A O 1
ATOM 750 N N . TRP A 1 96 ? -8.232 11.972 14.936 1.00 95.56 96 TRP A N 1
ATOM 751 C CA . TRP A 1 96 ? -6.977 12.315 14.274 1.00 95.56 96 TRP A CA 1
ATOM 752 C C . TRP A 1 96 ? -6.908 11.749 12.854 1.00 95.56 96 TRP A C 1
ATOM 754 O O . TRP A 1 96 ? -6.601 12.514 11.938 1.00 95.56 96 TRP A O 1
ATOM 764 N N . TYR A 1 97 ? -7.279 10.478 12.649 1.00 95.62 97 TYR A N 1
ATOM 765 C CA . TYR A 1 97 ? -7.371 9.889 11.307 1.00 95.62 97 TYR A CA 1
ATOM 766 C C . TYR A 1 97 ? -8.306 10.710 10.420 1.00 95.62 97 TYR A C 1
ATOM 768 O O . TYR A 1 97 ? -7.875 11.209 9.388 1.00 95.62 97 TYR A O 1
ATOM 776 N N . TYR A 1 98 ? -9.543 10.973 10.854 1.00 94.69 98 TYR A N 1
ATOM 777 C CA . TYR A 1 98 ? -10.517 11.722 10.043 1.00 94.69 98 TYR A CA 1
ATOM 778 C C . TYR A 1 98 ? -10.104 13.164 9.712 1.00 94.69 98 TYR A C 1
ATOM 780 O O . TYR A 1 98 ? -10.594 13.726 8.733 1.00 94.69 98 TYR A O 1
ATOM 788 N N . LYS A 1 99 ? -9.220 13.779 10.506 1.00 96.62 99 LYS A N 1
ATOM 789 C CA . LYS A 1 99 ? -8.666 15.117 10.232 1.00 96.62 99 LYS A CA 1
ATOM 790 C C . LYS A 1 99 ? -7.427 15.085 9.338 1.00 96.62 99 LYS A C 1
ATOM 792 O O . LYS A 1 99 ? -7.001 16.138 8.870 1.00 96.62 99 LYS A O 1
ATOM 797 N N . ASN A 1 100 ? -6.835 13.913 9.128 1.00 95.62 100 ASN A N 1
ATOM 798 C CA . ASN A 1 100 ? -5.608 13.735 8.374 1.00 95.62 100 ASN A CA 1
ATOM 799 C C . ASN A 1 100 ? -5.891 12.951 7.085 1.00 95.62 100 ASN A C 1
ATOM 801 O O . ASN A 1 100 ? -5.923 11.722 7.073 1.00 95.62 100 ASN A O 1
ATOM 805 N N . GLU A 1 101 ? -6.070 13.674 5.976 1.00 94.56 101 GLU A N 1
ATOM 806 C CA . GLU A 1 101 ? -6.377 13.065 4.674 1.00 94.56 101 GLU A CA 1
ATOM 807 C C . GLU A 1 101 ? -5.318 12.060 4.212 1.00 94.56 101 GLU A C 1
ATOM 809 O O . GLU A 1 101 ? -5.666 11.048 3.606 1.00 94.56 101 GLU A O 1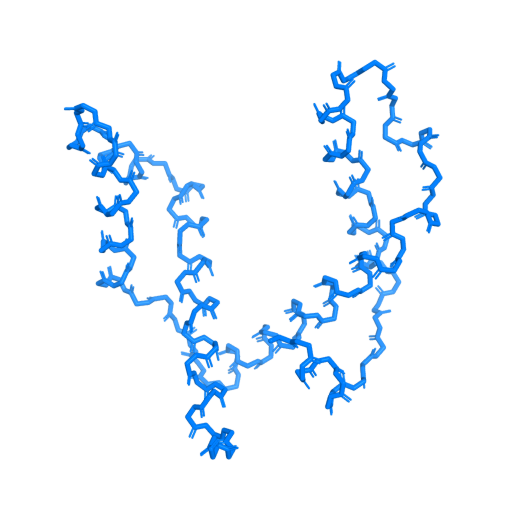
ATOM 814 N N . GLN A 1 102 ? -4.039 12.301 4.515 1.00 94.38 102 GLN A N 1
ATOM 815 C CA . GLN A 1 102 ? -2.972 11.366 4.164 1.00 94.38 102 GLN A CA 1
ATOM 816 C C . GLN A 1 102 ? -3.192 10.019 4.861 1.00 94.38 102 GLN A C 1
ATOM 818 O O . GLN A 1 102 ? -3.181 8.978 4.211 1.00 94.38 102 GLN A O 1
ATOM 823 N N . GLN A 1 103 ? -3.464 10.050 6.163 1.00 93.50 103 GLN A N 1
ATOM 824 C CA . GLN A 1 103 ? -3.692 8.851 6.968 1.00 93.50 103 GLN A CA 1
ATOM 825 C C . GLN A 1 103 ? -4.989 8.138 6.574 1.00 93.50 103 GLN A C 1
ATOM 827 O O . GLN A 1 103 ? -5.018 6.915 6.465 1.00 93.50 103 GLN A O 1
ATOM 832 N N . MET A 1 104 ? -6.048 8.889 6.254 1.00 96.56 104 MET A N 1
ATOM 833 C CA . MET A 1 104 ? -7.269 8.309 5.681 1.00 96.56 104 MET A CA 1
ATOM 834 C C . MET A 1 104 ? -7.003 7.582 4.365 1.00 96.56 104 MET A C 1
ATOM 836 O O . MET A 1 104 ? -7.568 6.516 4.126 1.00 96.56 104 MET A O 1
ATOM 840 N N . ASN A 1 105 ? -6.169 8.151 3.495 1.00 94.94 105 ASN A N 1
ATOM 841 C CA . ASN A 1 105 ? -5.843 7.538 2.212 1.00 94.94 105 ASN A CA 1
ATOM 842 C C . ASN A 1 105 ? -4.966 6.291 2.377 1.00 94.94 105 ASN A C 1
ATOM 844 O O . ASN A 1 105 ? -5.144 5.336 1.621 1.00 94.94 105 ASN A O 1
ATOM 848 N N . GLU A 1 106 ? -4.080 6.261 3.374 1.00 93.38 106 GLU A N 1
ATOM 849 C CA . GLU A 1 106 ? -3.322 5.059 3.744 1.00 93.38 106 GLU A CA 1
ATOM 850 C C . GLU A 1 106 ? -4.277 3.931 4.166 1.00 93.38 106 GLU A C 1
ATOM 852 O O . GLU A 1 106 ? -4.245 2.859 3.563 1.00 93.38 106 GLU A O 1
ATOM 857 N N . VAL A 1 107 ? -5.219 4.191 5.082 1.00 95.75 107 VAL A N 1
ATOM 858 C CA . VAL A 1 107 ? -6.214 3.183 5.505 1.00 95.75 107 VAL A CA 1
ATOM 859 C C . VAL A 1 107 ? -7.095 2.724 4.339 1.00 95.75 107 VAL A C 1
ATOM 861 O O . VAL A 1 107 ? -7.297 1.528 4.140 1.00 95.75 107 VAL A O 1
ATOM 864 N N . ARG A 1 108 ? -7.593 3.655 3.517 1.00 95.62 108 ARG A N 1
ATOM 865 C CA . ARG A 1 108 ? -8.374 3.320 2.312 1.00 95.62 108 ARG A CA 1
ATOM 866 C C . ARG A 1 108 ? -7.602 2.432 1.343 1.00 95.62 108 ARG A C 1
ATOM 868 O O . ARG A 1 108 ? -8.208 1.570 0.716 1.00 95.62 108 ARG A O 1
ATOM 875 N N . SER A 1 109 ? -6.293 2.646 1.211 1.00 93.06 109 SER A N 1
ATOM 876 C CA . SER A 1 109 ? -5.442 1.832 0.341 1.00 93.06 109 SER A CA 1
ATOM 877 C C . SER A 1 109 ? -5.332 0.400 0.861 1.00 93.06 109 SER A C 1
ATOM 879 O O . SER A 1 109 ? -5.448 -0.529 0.069 1.00 93.06 109 SER A O 1
ATOM 881 N N . VAL A 1 110 ? -5.194 0.222 2.180 1.00 93.88 110 VAL A N 1
ATOM 882 C CA . VAL A 1 110 ? -5.171 -1.107 2.813 1.00 93.88 110 VAL A CA 1
ATOM 883 C C . VAL A 1 110 ? -6.506 -1.825 2.620 1.00 93.88 110 VAL A C 1
ATOM 885 O O . VAL A 1 110 ? -6.531 -2.958 2.151 1.00 93.88 110 VAL A O 1
ATOM 888 N N . VAL A 1 111 ? -7.628 -1.152 2.888 1.00 96.38 111 VAL A N 1
ATOM 889 C CA . VAL A 1 111 ? -8.966 -1.735 2.687 1.00 96.38 111 VAL A CA 1
ATOM 890 C C . VAL A 1 111 ? -9.193 -2.138 1.229 1.00 96.38 111 VAL A C 1
ATOM 892 O O . VAL A 1 111 ? -9.721 -3.215 0.954 1.00 96.38 111 VAL A O 1
ATOM 895 N N . LEU A 1 112 ? -8.762 -1.303 0.282 1.00 94.81 112 LEU A N 1
ATOM 896 C CA . LEU A 1 112 ? -8.858 -1.624 -1.138 1.00 94.81 112 LEU A CA 1
ATOM 897 C C . LEU A 1 112 ? -8.007 -2.846 -1.508 1.00 94.81 112 LEU A C 1
ATOM 899 O O . LEU A 1 112 ? -8.453 -3.678 -2.296 1.00 94.81 112 LEU A O 1
ATOM 903 N N . GLU A 1 113 ? -6.807 -2.977 -0.939 1.00 91.69 113 GLU A N 1
ATOM 904 C CA . GLU A 1 113 ? -5.953 -4.150 -1.136 1.00 91.69 113 GLU A CA 1
ATOM 905 C C . GLU A 1 113 ? -6.612 -5.426 -0.591 1.00 91.69 113 GLU A C 1
ATOM 907 O O . GLU A 1 113 ? -6.643 -6.442 -1.287 1.00 91.69 113 GLU A O 1
ATOM 912 N N . GLU A 1 114 ? -7.219 -5.376 0.596 1.00 93.38 114 GLU A N 1
ATOM 913 C CA . GLU A 1 114 ? -7.975 -6.511 1.138 1.00 93.38 114 GLU A CA 1
ATOM 914 C C . GLU A 1 114 ? -9.153 -6.894 0.233 1.00 93.38 114 GLU A C 1
ATOM 916 O O . GLU A 1 114 ? -9.342 -8.069 -0.078 1.00 93.38 114 GLU A O 1
ATOM 921 N N . GLN A 1 115 ? -9.905 -5.911 -0.271 1.00 94.25 115 GLN A N 1
ATOM 922 C CA . GLN A 1 115 ? -11.000 -6.159 -1.215 1.00 94.25 115 GLN A CA 1
ATOM 923 C C . GLN A 1 115 ? -10.513 -6.779 -2.533 1.00 94.25 115 GLN A C 1
ATOM 925 O O . GLN A 1 115 ? -11.216 -7.600 -3.130 1.00 94.25 115 GLN A O 1
ATOM 930 N N . VAL A 1 116 ? -9.315 -6.416 -3.000 1.00 93.25 116 VAL A N 1
ATOM 931 C CA . VAL A 1 116 ? -8.679 -7.051 -4.163 1.00 93.25 116 VAL A CA 1
ATOM 932 C C . VAL A 1 116 ? -8.374 -8.515 -3.868 1.00 93.25 116 VAL A C 1
ATOM 934 O O . VAL A 1 116 ? -8.692 -9.375 -4.692 1.00 93.25 116 VAL A O 1
ATOM 937 N N . VAL A 1 117 ? -7.811 -8.817 -2.697 1.00 90.75 117 VAL A N 1
ATOM 938 C CA . VAL A 1 117 ? -7.548 -10.199 -2.272 1.00 90.75 117 VAL A CA 1
ATOM 939 C C . VAL A 1 117 ? -8.848 -11.002 -2.214 1.00 90.75 117 VAL A C 1
ATOM 941 O O . VAL A 1 117 ? -8.912 -12.077 -2.812 1.00 90.75 117 VAL A O 1
ATOM 944 N N . ASP A 1 118 ? -9.898 -10.463 -1.593 1.00 91.62 118 ASP A N 1
ATOM 945 C CA . ASP A 1 118 ? -11.216 -11.104 -1.513 1.00 91.62 118 ASP A CA 1
ATOM 946 C C . ASP A 1 118 ? -11.788 -11.390 -2.910 1.00 91.62 118 ASP A C 1
ATOM 948 O O . ASP A 1 118 ? -12.262 -12.494 -3.189 1.00 91.62 118 ASP A O 1
ATOM 952 N N . THR A 1 119 ? -11.688 -10.420 -3.824 1.00 91.62 119 THR A N 1
ATOM 953 C CA . THR A 1 119 ? -12.165 -10.546 -5.211 1.00 91.62 119 THR A CA 1
ATOM 954 C C . THR A 1 119 ? -11.418 -11.642 -5.971 1.00 91.62 119 THR A C 1
ATOM 956 O O . THR A 1 119 ? -12.028 -12.437 -6.692 1.00 91.62 119 THR A O 1
ATOM 959 N N . VAL A 1 120 ? -10.095 -11.710 -5.805 1.00 88.25 120 VAL A N 1
ATOM 960 C CA . VAL A 1 120 ? -9.261 -12.757 -6.405 1.00 88.25 120 VAL A CA 1
ATOM 961 C C . VAL A 1 120 ? -9.626 -14.124 -5.829 1.00 88.25 120 VAL A C 1
ATOM 963 O O . VAL A 1 120 ? -9.808 -15.068 -6.595 1.00 88.25 120 VAL A O 1
ATOM 966 N N . LEU A 1 121 ? -9.778 -14.241 -4.506 1.00 87.06 121 LEU A N 1
ATOM 967 C CA . LEU A 1 121 ? -10.115 -15.500 -3.836 1.00 87.06 121 LEU A CA 1
ATOM 968 C C . LEU A 1 121 ? -11.484 -16.038 -4.255 1.00 87.06 121 LEU A C 1
ATOM 970 O O . LEU A 1 121 ? -11.608 -17.234 -4.491 1.00 87.06 121 LEU A O 1
ATOM 974 N N . GLN A 1 122 ? -12.486 -15.173 -4.432 1.00 87.12 122 GLN A N 1
ATOM 975 C CA . GLN A 1 122 ? -13.809 -15.572 -4.931 1.00 87.12 122 GLN A CA 1
ATOM 976 C C . GLN A 1 122 ? -13.771 -16.185 -6.339 1.00 87.12 122 GLN A C 1
ATOM 978 O O . GLN A 1 122 ? -14.671 -16.938 -6.710 1.00 87.12 122 GLN A O 1
ATOM 983 N N . LYS A 1 123 ? -12.758 -15.845 -7.143 1.00 82.06 123 LYS A N 1
ATOM 984 C CA . LYS A 1 123 ? -12.572 -16.373 -8.504 1.00 82.06 123 LYS A CA 1
ATOM 985 C C . LYS A 1 123 ? -11.537 -17.487 -8.584 1.00 82.06 123 LYS A C 1
ATOM 987 O O . LYS A 1 123 ? -11.491 -18.197 -9.588 1.00 82.06 123 LYS A O 1
ATOM 992 N N . ALA A 1 124 ? -10.704 -17.631 -7.562 1.00 81.00 124 ALA A N 1
ATOM 993 C CA . ALA A 1 124 ? -9.737 -18.703 -7.466 1.00 81.00 124 ALA A CA 1
ATOM 994 C C . ALA A 1 124 ? -10.432 -20.007 -7.057 1.00 81.00 124 ALA A C 1
ATOM 996 O O . ALA A 1 124 ? -11.372 -20.022 -6.265 1.00 81.00 124 ALA A O 1
ATOM 997 N N . SER A 1 125 ? -9.942 -21.131 -7.576 1.00 71.88 125 SER A N 1
ATOM 998 C CA . SER A 1 125 ? -10.358 -22.444 -7.089 1.00 71.88 125 SER A CA 1
ATOM 999 C C . SER A 1 125 ? -9.681 -22.704 -5.745 1.00 71.88 125 SER A C 1
ATOM 1001 O O . SER A 1 125 ? -8.527 -23.126 -5.707 1.00 71.88 125 SER A O 1
ATOM 1003 N N . VAL A 1 126 ? -10.382 -22.430 -4.646 1.00 67.69 126 VAL A N 1
ATOM 1004 C CA . VAL A 1 126 ? -9.930 -22.762 -3.289 1.00 67.69 126 VAL A CA 1
ATOM 1005 C C . VAL A 1 126 ? -10.435 -24.167 -2.957 1.00 67.69 126 VAL A C 1
ATOM 1007 O O . VAL A 1 126 ? -11.638 -24.413 -3.015 1.00 67.69 126 VAL A O 1
ATOM 1010 N N . THR A 1 127 ? -9.522 -25.105 -2.690 1.00 49.50 127 THR A N 1
ATOM 1011 C CA . THR A 1 127 ? -9.835 -26.480 -2.247 1.00 49.50 127 THR A CA 1
ATOM 1012 C C . THR A 1 127 ? -9.228 -26.726 -0.879 1.00 49.50 127 THR A C 1
ATOM 1014 O O . THR A 1 127 ? -8.101 -26.226 -0.662 1.00 49.50 127 THR A O 1
#

pLDDT: mean 91.45, std 6.59, range [49.5, 97.44]

InterPro domains:
  IPR008880 Trigger factor, C-terminal [PF05698] (1-121)
  IPR027304 Trigger factor/SurA domain superfamily [SSF109998] (1-127)
  IPR037041 Trigger factor, C-terminal domain superfamily [G3DSA:1.10.3120.10] (1-127)

Secondary structure (DSSP, 8-state):
-HHHHHH---PPPHHHHHHHHHHHHHHHHHHTTS-S-GGGS-THHHHHHHHHHHHHHHHHHHHHHHTT----HHHHHHHHHHHHHTSS-HHHHHHHHHH-HHHHHHHHHHHHHHHHHHHHHHHS---

Organism: NCBI:txid264450

Sequence (127 aa):
MDGLLAANPIEVPKALLENEVNRLRVQAVQQFGGNIKPDQLPAELFEEQAKRRVELGLIVAEVVKQFDLKPDDARVREMIQEMASAYQEPEQVVAWYYKNEQQMNEVRSVVLEEQVVDTVLQKASVT

Foldseek 3Di:
DVVLCVVDPDDFDPVQLVVLLLVVLVVVCVVVPNPDDSVPDDSVVCNVVSVVVRSVVVSLVVLCVVVVQFQDVVQLLVVLQVVLVVDPCSVVSSVVCVVDVVSSVVSRVVSSSVVSVVVVVVVDPDD

Mean predicted aligned error: 5.52 Å

Radius of gyration: 17.81 Å; Cα contacts (8 Å, |Δi|>4): 86; chains: 1; bounding box: 43×42×44 Å

Nearest PDB structures (foldseek):
  5owj-assembly1_B  TM=9.238E-01  e=1.016E-09  Escherichia coli
  6d6s-assembly1_B  TM=8.067E-01  e=5.534E-08  Escherichia coli K-12
  2nsa-assembly1_A  TM=6.829E-01  e=4.727E-03  Thermotoga maritima
  2b7h-assembly1_B  TM=2.607E-01  e=6.230E+00  Cerdocyon thous

Solvent-accessible surface area (backbone atoms only — not comparable to full-atom values): 7308 Å² total; per-residue (Å²): 112,70,67,56,51,75,75,51,84,72,88,75,57,64,71,60,36,53,53,37,28,52,50,51,31,47,53,50,25,59,75,71,70,58,84,54,60,44,86,77,51,70,60,77,84,32,43,66,62,19,42,55,50,50,50,50,52,53,53,52,52,49,50,35,62,76,68,70,62,68,55,52,69,66,58,39,51,51,51,44,50,58,68,18,63,82,46,98,57,31,70,60,48,42,53,49,38,79,73,30,66,70,55,43,50,53,48,35,50,52,44,37,50,52,52,49,52,52,57,51,54,76,71,46,91,82,129